Protein AF-X1D540-F1 (afdb_monomer_lite)

Structure (mmCIF, N/CA/C/O backbone):
data_AF-X1D540-F1
#
_entry.id   AF-X1D540-F1
#
loop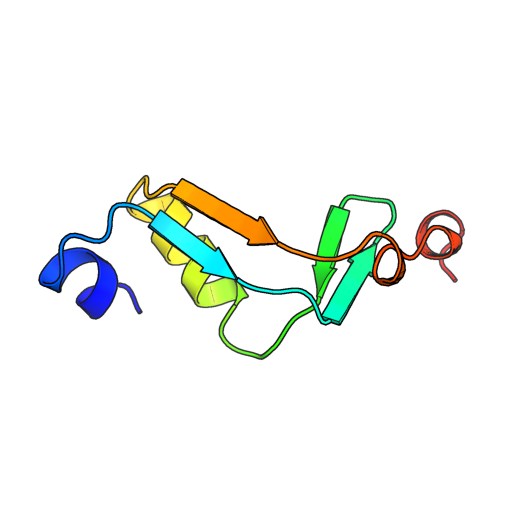_
_atom_site.group_PDB
_atom_site.id
_atom_site.type_symbol
_atom_site.label_atom_id
_atom_site.label_alt_id
_atom_site.label_comp_id
_atom_site.label_asym_id
_atom_site.label_entity_id
_atom_site.label_seq_id
_atom_site.pdbx_PDB_ins_code
_atom_site.Cartn_x
_atom_site.Cartn_y
_atom_site.Cartn_z
_atom_site.occupancy
_atom_site.B_iso_or_equiv
_atom_site.auth_seq_id
_atom_site.auth_comp_id
_atom_site.auth_asym_id
_atom_site.auth_atom_id
_atom_site.pdbx_PDB_model_num
ATOM 1 N N . MET A 1 1 ? 1.081 8.059 14.184 1.00 90.19 1 MET A N 1
ATOM 2 C CA . MET A 1 1 ? -0.068 7.775 13.292 1.00 90.19 1 MET A CA 1
ATOM 3 C C . MET A 1 1 ? -1.238 7.153 14.048 1.00 90.19 1 MET A C 1
ATOM 5 O O . MET A 1 1 ? -2.350 7.596 13.820 1.00 90.19 1 MET A O 1
ATOM 9 N N . ARG A 1 2 ? -0.993 6.259 15.018 1.00 95.50 2 ARG A N 1
ATOM 10 C CA . ARG A 1 2 ? -2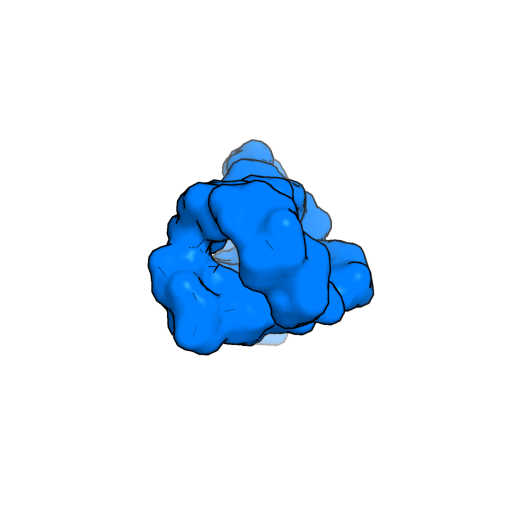.008 5.680 15.920 1.00 95.50 2 ARG A CA 1
ATOM 11 C C . ARG A 1 2 ? -3.031 6.665 16.494 1.00 95.50 2 ARG A C 1
ATOM 13 O O . ARG A 1 2 ? -4.223 6.430 16.386 1.00 95.50 2 ARG A O 1
ATOM 20 N N . TRP A 1 3 ? -2.567 7.794 17.039 1.00 96.38 3 TRP A N 1
ATOM 21 C CA . TRP A 1 3 ? -3.470 8.816 17.583 1.00 96.38 3 TRP A CA 1
ATOM 22 C C . TRP A 1 3 ? -4.515 9.282 16.564 1.00 96.38 3 TRP A C 1
ATOM 24 O O . TRP A 1 3 ? -5.682 9.353 16.909 1.00 96.38 3 TRP A O 1
ATOM 34 N N . ALA A 1 4 ? -4.119 9.547 15.316 1.00 95.50 4 ALA A N 1
ATOM 35 C CA . ALA A 1 4 ? -5.051 10.012 14.293 1.00 95.50 4 ALA A CA 1
ATOM 36 C C . ALA A 1 4 ? -6.060 8.919 13.912 1.00 95.50 4 ALA A C 1
ATOM 38 O O . ALA A 1 4 ? -7.244 9.207 13.811 1.00 95.50 4 ALA A O 1
ATOM 39 N N . VAL A 1 5 ? -5.600 7.672 13.758 1.00 96.94 5 VAL A N 1
ATOM 40 C CA . VAL A 1 5 ? -6.476 6.530 13.440 1.00 96.94 5 VAL A CA 1
ATOM 41 C C . VAL A 1 5 ? -7.561 6.353 14.504 1.00 96.94 5 VAL A C 1
ATOM 43 O O . VAL A 1 5 ? -8.730 6.241 14.156 1.00 96.94 5 VAL A O 1
ATOM 46 N N . ASN A 1 6 ? -7.195 6.436 15.786 1.00 95.81 6 ASN A N 1
ATOM 47 C CA . ASN A 1 6 ? -8.143 6.258 16.889 1.00 95.81 6 ASN A CA 1
ATOM 48 C C . ASN A 1 6 ? -8.998 7.504 17.153 1.00 95.81 6 ASN A C 1
ATOM 50 O O . ASN A 1 6 ? -10.169 7.384 17.486 1.00 95.81 6 ASN A O 1
ATOM 54 N N . HIS A 1 7 ? -8.430 8.706 17.026 1.00 97.62 7 HIS A N 1
ATOM 55 C CA . HIS A 1 7 ? -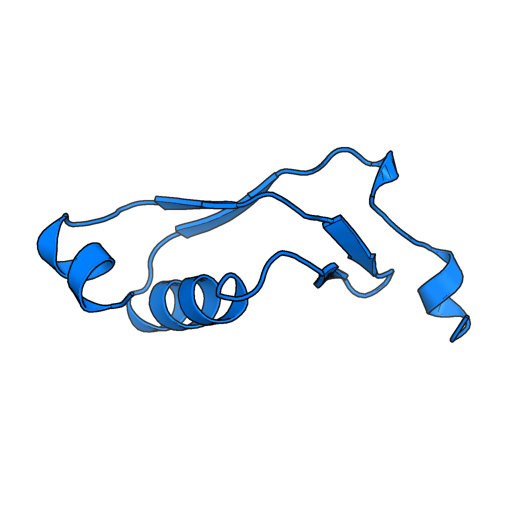9.148 9.951 17.305 1.00 97.62 7 HIS A CA 1
ATOM 56 C C . HIS A 1 7 ? -10.210 10.267 16.252 1.00 97.62 7 HIS A C 1
ATOM 58 O O . HIS A 1 7 ? -11.253 10.816 16.591 1.00 97.62 7 HIS A O 1
ATOM 64 N N . PHE A 1 8 ? -9.932 9.942 14.988 1.00 97.31 8 PHE A N 1
ATOM 65 C CA . PHE A 1 8 ? -10.855 10.165 13.877 1.00 97.31 8 PHE A CA 1
ATOM 66 C C . PHE A 1 8 ? -11.665 8.921 13.502 1.00 97.31 8 PHE A C 1
ATOM 68 O O . PHE A 1 8 ? -12.361 8.975 12.495 1.00 97.31 8 PHE A O 1
ATOM 75 N N . GLU A 1 9 ? -11.555 7.831 14.271 1.00 96.31 9 GLU A N 1
ATOM 76 C CA . GLU A 1 9 ? -12.293 6.579 14.038 1.00 96.31 9 GLU A CA 1
ATOM 77 C C . GLU A 1 9 ? -12.170 6.106 12.579 1.00 96.31 9 GLU A C 1
ATOM 79 O O . GLU A 1 9 ? -13.146 5.936 11.859 1.00 96.31 9 GLU A O 1
ATOM 84 N N . VAL A 1 10 ? -10.929 5.976 12.103 1.00 97.31 10 VAL A N 1
ATOM 85 C CA . VAL A 1 10 ? -10.655 5.700 10.687 1.00 97.31 10 VAL A CA 1
ATOM 86 C C . VAL A 1 10 ? -11.047 4.266 10.322 1.00 97.31 10 VAL A C 1
ATOM 88 O O . VAL A 1 10 ? -10.434 3.322 10.808 1.00 97.31 10 VAL A O 1
ATOM 91 N N . ASP A 1 11 ? -11.972 4.107 9.375 1.00 97.88 11 ASP A N 1
ATOM 92 C CA . ASP A 1 11 ? -12.400 2.790 8.869 1.00 97.88 11 ASP A CA 1
ATOM 93 C C . ASP A 1 11 ? -11.483 2.208 7.775 1.00 97.88 11 ASP A C 1
ATOM 95 O O . ASP A 1 11 ? -11.442 0.996 7.543 1.00 97.88 11 ASP A O 1
ATOM 99 N N . LEU A 1 12 ? -10.762 3.078 7.058 1.00 97.94 12 LEU A N 1
ATOM 100 C CA . LEU A 1 12 ? -10.022 2.732 5.846 1.00 97.94 12 LEU A CA 1
ATOM 101 C C . LEU A 1 12 ? -8.770 3.591 5.673 1.00 97.94 12 LEU A C 1
ATOM 103 O O . LEU A 1 12 ? -8.822 4.820 5.730 1.00 97.94 12 LEU A O 1
ATOM 107 N N . ILE A 1 13 ? -7.659 2.950 5.330 1.00 98.19 13 ILE A N 1
ATOM 108 C CA . ILE A 1 13 ? -6.431 3.605 4.889 1.00 98.19 13 ILE A CA 1
ATOM 109 C C . ILE A 1 13 ? -6.149 3.187 3.445 1.00 98.19 13 ILE A C 1
ATOM 111 O O . ILE A 1 13 ? -5.996 2.006 3.140 1.00 98.19 13 ILE A O 1
ATOM 115 N N . LEU A 1 14 ? -6.045 4.174 2.555 1.00 98.25 14 LEU A N 1
ATOM 116 C CA . LEU A 1 14 ? -5.689 3.984 1.152 1.00 98.25 14 LEU A CA 1
ATOM 117 C C . LEU A 1 14 ? -4.389 4.732 0.855 1.00 98.25 14 LEU A C 1
ATOM 119 O O . LEU A 1 14 ? -4.304 5.942 1.067 1.00 98.25 14 LEU A O 1
ATOM 123 N N . ILE A 1 15 ? -3.381 4.026 0.346 1.00 98.12 15 ILE A N 1
ATOM 124 C CA . ILE A 1 15 ? -2.107 4.626 -0.067 1.00 98.12 15 ILE A CA 1
ATOM 125 C C . ILE A 1 15 ? -1.786 4.313 -1.530 1.00 98.12 15 ILE A C 1
ATOM 127 O O . ILE A 1 15 ? -2.303 3.362 -2.111 1.00 98.12 15 ILE A O 1
ATOM 131 N N . GLY A 1 16 ? -0.899 5.115 -2.119 1.00 98.06 16 GLY A N 1
ATOM 132 C CA . GLY A 1 16 ? -0.268 4.798 -3.401 1.00 98.06 16 GLY A CA 1
ATOM 133 C C . GLY A 1 16 ? 0.922 3.842 -3.265 1.00 98.06 16 GLY A C 1
ATOM 134 O O . GLY A 1 16 ? 1.261 3.396 -2.166 1.00 98.06 16 GLY A O 1
ATOM 135 N N . ALA A 1 17 ? 1.600 3.591 -4.385 1.00 98.25 17 ALA A N 1
ATOM 136 C CA . ALA A 1 17 ? 2.884 2.895 -4.431 1.00 98.25 17 ALA A CA 1
ATOM 137 C C . ALA A 1 17 ? 3.830 3.548 -5.449 1.00 98.25 17 ALA A C 1
ATOM 139 O O . ALA A 1 17 ? 3.416 3.920 -6.550 1.00 98.25 17 ALA A O 1
ATOM 140 N N . ASP A 1 18 ? 5.113 3.629 -5.100 1.00 97.12 18 ASP A N 1
ATOM 141 C CA . ASP A 1 18 ? 6.167 4.059 -6.019 1.00 97.12 18 ASP A CA 1
ATOM 142 C C . ASP A 1 18 ? 6.650 2.888 -6.888 1.00 97.12 18 ASP A C 1
ATOM 144 O O . ASP A 1 18 ? 6.923 3.099 -8.073 1.00 97.12 18 ASP A O 1
ATOM 148 N N . SER A 1 19 ? 6.708 1.675 -6.316 1.00 97.38 19 SER A N 1
ATOM 149 C CA . SER A 1 19 ? 6.999 0.394 -6.980 1.00 97.38 19 SER A CA 1
ATOM 150 C C . SER A 1 19 ? 6.450 -0.781 -6.151 1.00 97.38 19 SER A C 1
ATOM 152 O O . SER A 1 19 ? 6.305 -0.663 -4.933 1.00 97.38 19 SER A O 1
ATOM 154 N N . ILE A 1 20 ? 6.129 -1.905 -6.789 1.00 98.06 20 ILE A N 1
ATOM 155 C CA . ILE A 1 20 ? 5.661 -3.142 -6.151 1.00 98.06 20 ILE A CA 1
ATOM 156 C C . ILE A 1 20 ? 6.513 -4.297 -6.677 1.00 98.06 20 ILE A C 1
ATOM 158 O O . ILE A 1 20 ? 6.601 -4.487 -7.888 1.00 98.06 20 ILE A O 1
ATOM 162 N N . THR A 1 21 ? 7.150 -5.059 -5.790 1.00 97.56 21 THR A N 1
ATOM 163 C CA . THR A 1 21 ? 7.984 -6.207 -6.185 1.00 97.56 21 THR A CA 1
ATOM 164 C C . THR A 1 21 ? 7.137 -7.396 -6.643 1.00 97.56 21 THR A C 1
ATOM 166 O O . THR A 1 21 ? 5.928 -7.439 -6.408 1.00 97.56 21 THR A O 1
ATOM 169 N N . SER A 1 22 ? 7.776 -8.397 -7.250 1.00 96.38 22 SER A N 1
ATOM 170 C CA . SER A 1 22 ? 7.150 -9.652 -7.674 1.00 96.38 22 SER A CA 1
ATOM 171 C C . SER A 1 22 ? 6.454 -10.378 -6.520 1.00 96.38 22 SER A C 1
ATOM 173 O O . SER A 1 22 ? 5.367 -10.913 -6.712 1.00 96.38 22 SER A O 1
ATOM 175 N N . GLU A 1 23 ? 7.041 -10.304 -5.321 1.00 95.69 23 GLU A N 1
ATOM 176 C CA . GLU A 1 23 ? 6.531 -10.856 -4.056 1.00 95.69 23 GLU A CA 1
ATOM 177 C C . GLU A 1 23 ? 5.410 -10.010 -3.421 1.00 95.69 23 GLU A C 1
ATOM 179 O O . GLU A 1 23 ? 4.901 -10.335 -2.351 1.00 95.69 23 GLU A O 1
ATOM 184 N N . GLY A 1 24 ? 5.050 -8.876 -4.029 1.00 94.81 24 GLY A N 1
ATOM 185 C CA . GLY A 1 24 ? 4.034 -7.963 -3.504 1.00 94.81 24 GLY A CA 1
ATOM 186 C C . GLY A 1 24 ? 4.543 -7.001 -2.426 1.00 94.81 24 GLY A C 1
ATOM 187 O O . GLY A 1 24 ? 3.739 -6.345 -1.765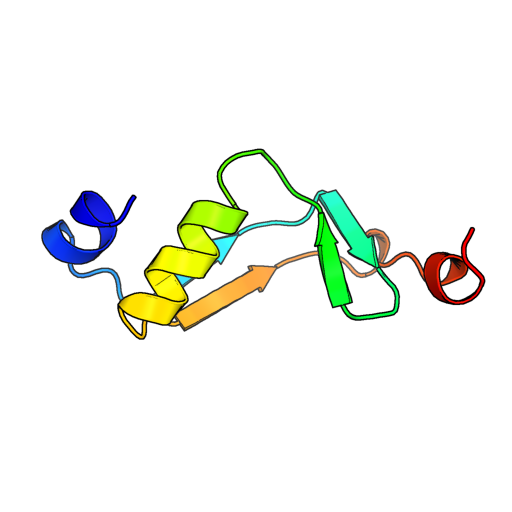 1.00 94.81 24 GLY A O 1
ATOM 188 N N . THR A 1 25 ? 5.863 -6.862 -2.243 1.00 97.00 25 THR A N 1
ATOM 189 C CA . THR A 1 25 ? 6.407 -5.830 -1.345 1.00 97.00 25 THR A CA 1
ATOM 190 C C . THR A 1 25 ? 6.172 -4.455 -1.953 1.00 97.00 25 THR A C 1
ATOM 192 O O . THR A 1 25 ? 6.584 -4.179 -3.078 1.00 97.00 25 THR A O 1
ATOM 195 N N . VAL A 1 26 ? 5.533 -3.571 -1.191 1.00 98.06 26 VAL A N 1
ATOM 196 C CA . VAL A 1 26 ? 5.198 -2.217 -1.637 1.00 98.06 26 VAL A CA 1
ATOM 197 C C . VAL A 1 26 ? 6.284 -1.240 -1.200 1.00 98.06 26 VAL A C 1
ATOM 199 O O . VAL A 1 26 ? 6.506 -1.024 -0.008 1.00 98.06 26 VAL A O 1
ATOM 202 N N . LEU A 1 27 ? 6.938 -0.616 -2.175 1.00 97.38 27 LEU A N 1
ATOM 203 C CA . LEU A 1 27 ? 7.853 0.501 -1.973 1.00 97.38 27 LEU A CA 1
ATOM 204 C C . LEU A 1 27 ? 7.076 1.809 -2.136 1.00 97.38 27 LEU A C 1
ATOM 206 O O . LEU A 1 27 ? 6.388 2.019 -3.137 1.00 97.38 27 LEU A O 1
ATOM 210 N N . ASN A 1 28 ? 7.164 2.689 -1.141 1.00 97.81 28 ASN A N 1
ATOM 211 C CA . ASN A 1 28 ? 6.449 3.962 -1.129 1.00 97.81 28 ASN A CA 1
ATOM 212 C C . ASN A 1 28 ? 7.159 4.980 -0.218 1.00 97.81 28 ASN A C 1
ATOM 214 O O . ASN A 1 28 ? 8.141 4.664 0.461 1.00 97.81 28 ASN A O 1
ATOM 218 N N . LYS A 1 29 ? 6.623 6.201 -0.157 1.00 97.56 29 LYS A N 1
ATOM 219 C CA . LYS A 1 29 ? 7.074 7.282 0.720 1.00 97.56 29 LYS A CA 1
ATOM 220 C C . LYS A 1 29 ? 7.265 6.826 2.171 1.00 97.56 29 LYS A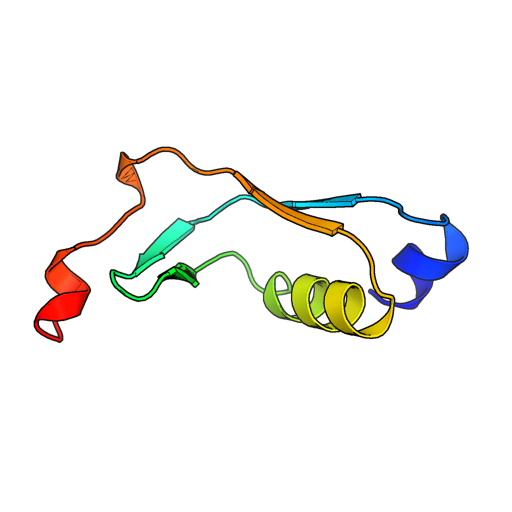 C 1
ATOM 222 O O . LYS A 1 29 ? 6.506 6.008 2.704 1.00 97.56 29 LYS A O 1
ATOM 227 N N . ILE A 1 30 ? 8.261 7.425 2.826 1.00 97.44 30 ILE A N 1
ATOM 228 C CA . ILE A 1 30 ? 8.512 7.266 4.260 1.00 97.44 30 ILE A CA 1
ATOM 229 C C . ILE A 1 30 ? 7.223 7.486 5.069 1.00 97.44 30 ILE A C 1
ATOM 231 O O . ILE A 1 30 ? 6.427 8.373 4.769 1.00 97.44 30 ILE A O 1
ATOM 235 N N . GLY A 1 31 ? 7.003 6.645 6.080 1.00 96.44 31 GLY A N 1
ATOM 236 C CA . GLY A 1 31 ? 5.789 6.657 6.902 1.00 96.44 31 GLY A CA 1
ATOM 237 C C . GLY A 1 31 ? 4.680 5.708 6.431 1.00 96.44 31 GLY A C 1
ATOM 238 O O . GLY A 1 31 ? 3.874 5.299 7.259 1.00 96.44 31 GLY A O 1
ATOM 239 N N . SER A 1 32 ? 4.680 5.254 5.172 1.00 97.62 32 SER A N 1
ATOM 240 C CA . SER A 1 32 ? 3.721 4.245 4.674 1.00 97.62 32 SER A CA 1
ATOM 241 C C . SER A 1 32 ? 3.733 2.951 5.499 1.00 97.62 32 SER A C 1
ATOM 243 O O . SER A 1 32 ? 2.679 2.440 5.870 1.00 97.62 32 SER A O 1
ATOM 245 N N . ARG A 1 33 ? 4.920 2.474 5.894 1.00 97.19 33 ARG A N 1
ATOM 246 C CA . ARG A 1 33 ? 5.064 1.320 6.798 1.00 97.19 33 ARG A CA 1
ATOM 247 C C . ARG A 1 33 ? 4.476 1.569 8.189 1.00 97.19 33 ARG A C 1
ATOM 249 O O . ARG A 1 33 ? 3.935 0.649 8.787 1.00 97.19 33 ARG A O 1
ATOM 256 N N . LEU A 1 34 ? 4.572 2.795 8.706 1.00 97.25 34 LEU A N 1
ATOM 257 C CA . LEU A 1 34 ? 3.981 3.144 10.000 1.00 97.25 34 LEU A CA 1
ATOM 258 C C . LEU A 1 34 ? 2.450 3.170 9.917 1.00 97.25 34 LEU A C 1
ATOM 260 O O . LEU A 1 34 ? 1.801 2.733 10.861 1.00 97.25 34 LEU A O 1
ATOM 264 N N . LEU A 1 35 ? 1.877 3.627 8.795 1.00 97.19 35 LEU A N 1
ATOM 265 C CA . LEU A 1 35 ? 0.435 3.509 8.545 1.00 97.19 35 LEU A CA 1
ATOM 266 C C . LEU A 1 35 ? 0.008 2.041 8.490 1.00 97.19 35 LEU A C 1
ATOM 268 O O . LEU A 1 35 ? -0.967 1.689 9.138 1.00 97.19 35 LEU A O 1
ATOM 272 N N . ALA A 1 36 ? 0.752 1.192 7.774 1.00 97.88 36 ALA A N 1
ATOM 273 C CA . ALA A 1 36 ? 0.443 -0.234 7.661 1.00 97.88 36 ALA A CA 1
ATOM 274 C C . ALA A 1 36 ? 0.498 -0.961 9.016 1.00 97.88 36 ALA A C 1
ATOM 276 O O . ALA A 1 36 ? -0.390 -1.749 9.322 1.00 97.88 36 ALA A O 1
ATOM 277 N N . LEU A 1 37 ? 1.508 -0.668 9.847 1.00 98.06 37 LEU A N 1
ATOM 278 C CA . LEU A 1 37 ? 1.617 -1.233 11.197 1.00 98.06 37 LEU A CA 1
ATOM 279 C C . LEU A 1 37 ? 0.431 -0.829 12.074 1.00 98.06 37 LEU A C 1
ATOM 281 O O . LEU A 1 37 ? -0.196 -1.688 12.680 1.00 98.06 37 LEU A O 1
ATOM 285 N N . VAL A 1 38 ? 0.088 0.460 12.093 1.00 97.94 38 VAL A N 1
ATOM 286 C CA . VAL A 1 38 ? -1.055 0.950 12.875 1.00 97.94 38 VAL A CA 1
ATOM 287 C C . VAL A 1 38 ? -2.368 0.364 12.358 1.00 97.94 38 VAL A C 1
ATOM 289 O O . VAL A 1 38 ? -3.199 -0.031 13.162 1.00 97.94 38 VAL A O 1
ATOM 292 N N . ALA A 1 39 ? -2.555 0.270 11.039 1.00 98.00 39 ALA A N 1
ATOM 293 C CA . ALA A 1 39 ? -3.753 -0.331 10.458 1.00 98.00 39 ALA A CA 1
ATOM 294 C C . ALA A 1 39 ? -3.911 -1.797 10.881 1.00 98.00 39 ALA A C 1
ATOM 296 O O . ALA A 1 39 ? -4.999 -2.222 11.251 1.00 98.00 39 ALA A O 1
ATOM 297 N N . HIS A 1 40 ? -2.806 -2.548 10.881 1.00 97.75 40 HIS A N 1
ATOM 298 C CA . HIS A 1 40 ? -2.780 -3.933 11.334 1.00 97.75 40 HIS A CA 1
ATOM 299 C C . HIS A 1 40 ? -3.074 -4.061 12.838 1.00 97.75 40 HIS A C 1
ATOM 301 O O . HIS A 1 40 ? -3.840 -4.931 13.234 1.00 97.75 40 HIS A O 1
ATOM 307 N N . GLU A 1 41 ? -2.493 -3.199 13.679 1.00 97.62 41 GLU A N 1
ATOM 308 C CA . GLU A 1 41 ? -2.735 -3.191 15.131 1.00 97.62 41 GLU A CA 1
ATOM 309 C C . GLU A 1 41 ? -4.183 -2.815 15.492 1.00 97.62 41 GLU A C 1
ATOM 311 O O . GLU A 1 41 ? -4.774 -3.424 16.382 1.00 97.62 41 GLU A O 1
ATOM 316 N N . GLU A 1 42 ? -4.763 -1.836 14.796 1.00 97.25 42 GLU A N 1
ATOM 317 C CA . GLU A 1 42 ? -6.115 -1.317 15.055 1.00 97.25 42 GLU A CA 1
ATOM 318 C C . GLU A 1 42 ? -7.207 -2.026 14.235 1.00 97.25 42 GLU A C 1
ATOM 320 O O . GLU A 1 42 ? -8.374 -1.662 14.321 1.00 97.25 42 GLU A O 1
ATOM 325 N N . HIS A 1 43 ? -6.851 -3.058 13.460 1.00 96.81 43 HIS A N 1
ATOM 326 C CA . HIS A 1 43 ? -7.773 -3.822 12.607 1.00 96.81 43 HIS A CA 1
ATOM 327 C C . HIS A 1 43 ? -8.532 -2.959 11.578 1.00 96.81 43 HIS A C 1
ATOM 329 O O . HIS A 1 43 ? -9.682 -3.233 11.236 1.00 96.81 43 HIS A O 1
ATOM 335 N N . VAL A 1 44 ? -7.865 -1.930 11.054 1.00 98.06 44 VAL A N 1
ATOM 336 C CA . VAL A 1 44 ? -8.384 -1.021 10.024 1.00 98.06 44 VAL A CA 1
ATOM 337 C C . VAL A 1 44 ? -8.025 -1.548 8.637 1.00 98.06 44 VAL A C 1
ATOM 339 O O . VAL A 1 44 ? -6.909 -2.019 8.403 1.00 98.06 44 VAL A O 1
ATOM 342 N N . LEU A 1 45 ? -8.955 -1.442 7.684 1.00 98.38 45 LEU A N 1
ATOM 343 C CA . LEU A 1 45 ? -8.719 -1.881 6.310 1.00 98.38 45 LEU A CA 1
ATOM 344 C C . LEU A 1 45 ? -7.594 -1.062 5.666 1.00 98.38 45 LEU A C 1
ATOM 346 O O . LEU A 1 45 ? -7.631 0.167 5.657 1.00 98.38 45 LEU A O 1
ATOM 350 N N . PHE A 1 46 ? -6.608 -1.744 5.084 1.00 98.31 46 PHE A N 1
ATOM 351 C CA . PHE A 1 46 ? -5.461 -1.110 4.441 1.00 98.31 46 PHE A CA 1
ATOM 352 C C . PHE A 1 46 ? -5.349 -1.551 2.984 1.00 98.31 46 PHE A C 1
ATOM 354 O O . PHE A 1 46 ? -5.142 -2.731 2.701 1.00 98.31 46 PHE A O 1
ATOM 361 N N . TYR A 1 47 ? -5.435 -0.597 2.061 1.00 98.38 47 TYR A N 1
ATOM 362 C CA . TYR A 1 47 ? -5.317 -0.853 0.630 1.00 98.38 47 TYR A CA 1
ATOM 363 C C . TYR A 1 47 ? -4.210 -0.032 -0.013 1.00 98.38 47 TYR A C 1
ATOM 365 O O . TYR A 1 47 ? -3.933 1.114 0.349 1.00 98.38 47 TYR A O 1
ATOM 373 N N . VAL A 1 48 ? -3.622 -0.630 -1.044 1.00 98.19 48 VAL A N 1
ATOM 374 C CA . VAL A 1 48 ? -2.651 0.011 -1.921 1.00 98.19 48 VAL A CA 1
ATOM 375 C C . VAL A 1 48 ? -3.267 0.113 -3.309 1.00 98.19 48 VAL A C 1
ATOM 377 O O . VAL A 1 48 ? -3.561 -0.904 -3.933 1.00 98.19 48 VAL A O 1
ATOM 380 N N . ALA A 1 49 ? -3.469 1.336 -3.794 1.00 98.06 49 ALA A N 1
ATOM 381 C CA . ALA A 1 49 ? -3.959 1.603 -5.141 1.00 98.06 49 ALA A CA 1
ATOM 382 C C . ALA A 1 49 ? -2.800 2.043 -6.037 1.00 98.06 49 ALA A C 1
ATOM 384 O O . ALA A 1 49 ? -2.135 3.046 -5.775 1.00 98.06 49 ALA A O 1
ATOM 385 N N . SER A 1 50 ? -2.550 1.289 -7.105 1.00 97.50 50 SER A N 1
ATOM 386 C CA . SER A 1 50 ? -1.440 1.552 -8.020 1.00 97.50 50 SER A CA 1
ATOM 387 C C . SER A 1 50 ? -1.735 1.003 -9.419 1.00 97.50 50 SER A C 1
ATOM 389 O O . SER A 1 50 ? -2.388 -0.038 -9.527 1.00 97.50 50 SER A O 1
ATOM 391 N N . PRO A 1 51 ? -1.280 1.658 -10.505 1.00 97.25 51 PRO A N 1
ATOM 392 C CA . PRO A 1 51 ? -1.376 1.088 -11.844 1.00 97.25 51 PRO A CA 1
ATOM 393 C C . PRO A 1 51 ? -0.404 -0.090 -12.021 1.00 97.25 51 PRO A C 1
ATOM 395 O O . PRO A 1 51 ? 0.667 -0.123 -11.414 1.00 97.25 51 PRO A O 1
ATOM 398 N N . LEU A 1 52 ? -0.723 -1.009 -12.942 1.00 96.12 52 LEU A N 1
ATOM 399 C CA . LEU A 1 52 ? 0.119 -2.179 -13.256 1.00 96.12 52 LEU A CA 1
ATOM 400 C C . LEU A 1 52 ? 1.555 -1.814 -13.674 1.00 96.12 52 LEU A C 1
ATOM 402 O O . LEU A 1 52 ? 2.468 -2.601 -13.466 1.00 96.12 52 LEU A O 1
ATOM 406 N N . LEU A 1 53 ? 1.776 -0.599 -14.187 1.00 96.94 53 LEU A N 1
ATOM 407 C CA . LEU A 1 53 ? 3.102 -0.080 -14.550 1.00 96.94 53 LEU A CA 1
ATOM 408 C C . LEU A 1 53 ? 4.082 0.021 -13.369 1.00 96.94 53 LEU A C 1
ATOM 410 O O . LEU A 1 53 ? 5.274 0.211 -13.584 1.00 96.94 53 LEU A O 1
ATOM 414 N N . LYS A 1 54 ? 3.591 -0.042 -12.128 1.00 97.19 54 LYS A N 1
ATOM 415 C CA . LYS A 1 54 ? 4.423 -0.000 -10.921 1.00 97.19 54 LYS A CA 1
ATOM 416 C C . LYS A 1 54 ? 4.851 -1.380 -10.432 1.00 97.19 54 LYS A C 1
ATOM 418 O O . LYS A 1 54 ? 5.655 -1.449 -9.510 1.00 97.19 54 LYS A O 1
ATOM 423 N N . TYR A 1 55 ? 4.325 -2.453 -11.017 1.00 97.31 55 TYR A N 1
ATOM 424 C CA . TYR A 1 55 ? 4.748 -3.812 -10.708 1.00 97.31 55 TYR A CA 1
ATOM 425 C C . TYR A 1 55 ? 6.068 -4.126 -11.418 1.00 97.31 55 TYR A C 1
ATOM 427 O O . TYR A 1 55 ? 6.157 -4.000 -12.638 1.00 97.31 55 TYR A O 1
ATOM 435 N N . ASN A 1 56 ? 7.085 -4.530 -10.656 1.00 96.31 56 ASN A N 1
ATOM 436 C CA . ASN A 1 56 ? 8.391 -4.910 -11.177 1.00 96.31 56 ASN A CA 1
ATOM 437 C C . ASN A 1 56 ? 8.583 -6.442 -11.117 1.00 96.31 56 ASN A C 1
ATOM 439 O O . ASN A 1 56 ? 8.984 -6.963 -10.069 1.00 96.31 56 ASN A O 1
ATOM 443 N N . PRO A 1 57 ? 8.349 -7.170 -12.227 1.00 95.19 57 PRO A N 1
ATOM 444 C CA . PRO A 1 57 ? 8.534 -8.619 -12.275 1.00 95.19 57 PRO A CA 1
ATOM 445 C C . PRO A 1 57 ? 10.007 -9.050 -12.237 1.00 95.19 57 PRO A C 1
ATOM 447 O O . PRO A 1 57 ? 10.284 -10.191 -11.879 1.00 95.19 57 PRO A O 1
ATOM 450 N N . GLU A 1 58 ? 10.959 -8.172 -12.573 1.00 95.31 58 GLU A N 1
ATOM 451 C CA . GLU A 1 58 ? 12.389 -8.518 -12.621 1.00 95.31 58 GLU A CA 1
ATOM 452 C C . GLU A 1 58 ? 12.954 -8.830 -11.232 1.00 95.31 58 GLU A C 1
ATOM 454 O O . GLU A 1 58 ? 13.874 -9.639 -11.104 1.00 95.31 58 GLU A O 1
ATOM 459 N N . THR A 1 59 ? 12.322 -8.288 -10.185 1.00 95.50 59 THR A N 1
ATOM 460 C CA . THR A 1 59 ? 12.673 -8.577 -8.786 1.00 95.50 59 THR A CA 1
ATOM 461 C C . THR A 1 59 ? 12.556 -10.064 -8.424 1.00 95.50 59 THR A C 1
ATOM 463 O O . THR A 1 59 ? 13.209 -10.503 -7.479 1.00 95.50 59 THR A O 1
ATOM 466 N N . LEU A 1 60 ? 11.824 -10.868 -9.211 1.00 94.56 60 LEU A N 1
ATOM 467 C CA . LEU A 1 60 ? 11.774 -12.330 -9.072 1.00 94.56 60 LEU A CA 1
ATOM 468 C C . LEU A 1 60 ? 13.151 -12.981 -9.283 1.00 94.56 60 LEU A C 1
ATOM 470 O O . LEU A 1 60 ? 13.454 -14.015 -8.693 1.00 94.56 60 LEU A O 1
ATOM 474 N N . PHE A 1 61 ? 13.990 -12.376 -10.122 1.00 94.88 61 PHE A N 1
ATOM 475 C CA . PHE A 1 61 ? 15.321 -12.877 -10.459 1.00 94.88 61 PHE A CA 1
ATOM 476 C C . PHE A 1 61 ? 16.427 -12.257 -9.591 1.00 94.88 61 PHE A C 1
ATOM 478 O O . PHE A 1 61 ? 17.606 -12.489 -9.850 1.00 94.88 61 PHE A O 1
ATOM 485 N N . GLY A 1 62 ? 16.062 -11.479 -8.563 1.00 86.88 62 GLY A N 1
ATOM 486 C CA . GLY A 1 62 ? 17.013 -10.756 -7.714 1.00 86.88 62 GLY A CA 1
ATOM 487 C C . GLY A 1 62 ? 17.692 -9.571 -8.407 1.00 86.88 62 GLY A C 1
ATOM 488 O O . GLY A 1 62 ? 18.772 -9.164 -7.975 1.00 86.88 62 GLY A O 1
ATOM 489 N N . LEU A 1 63 ? 17.080 -9.064 -9.482 1.00 74.06 63 LEU A N 1
ATOM 490 C CA . LEU A 1 63 ? 17.504 -7.875 -10.225 1.00 74.06 63 LEU A CA 1
ATOM 491 C C . LEU A 1 63 ? 16.922 -6.589 -9.620 1.00 74.06 63 LEU A C 1
ATOM 493 O O . LEU A 1 63 ? 15.779 -6.631 -9.101 1.00 74.06 63 LEU A O 1
#

InterPro domains:
  IPR000649 Initiatio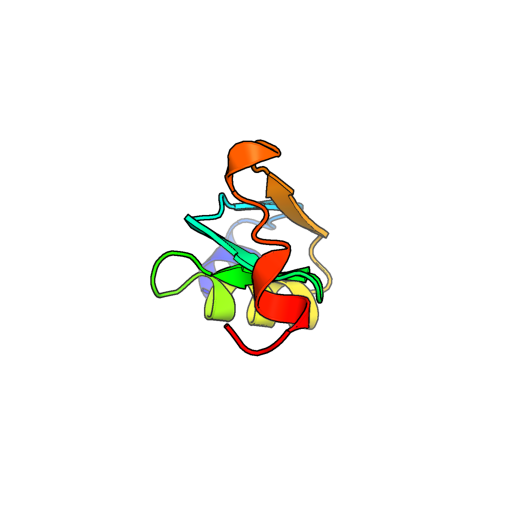n factor 2B-related [PF01008] (9-59)
  IPR037171 NagB/RpiA transferase-like [SSF100950] (3-62)
  IPR042529 Initiation factor 2B-like, C-terminal [G3DSA:3.40.50.10470] (1-62)

Radius of gyration: 13.44 Å; chains: 1; bounding box: 30×23×32 Å

Sequence (63 aa):
MRWAVNHFEVDLILIGADSITSEGTVLNKIGSRLLALVAHEEHVLFYVASPLLKYNPETLFGL

Secondary structure (DSSP, 8-state):
-HHHHHHTT--EEEE--SEEETT-PEE-STTHHHHHHHHHHTT-EEEE---GGGEEGGGGGT-

Foldseek 3Di:
DLCCCVVVVAQEDEEEAQAAEPVGDGHDDPCPVVVVVSCVVVVHHYYYDYDPVRYDDCVVVVD

pLDDT: mean 96.5, std 3.38, range [74.06, 98.38]

Organism: NCBI:txid412755